Protein AF-E1K2M2-F1 (afdb_monomer)

Mean predicted aligned error: 8.5 Å

Organism: NCBI:txid596151

Secondary structure (DSSP, 8-state):
-PPPP---------------TT-S----TTT-HHHHHHHTSS---EEEE-SSEEEEE-SS-SSTT-EEEEESS--SSGGG--HHHHHHHHHHHHHHHHHHHHHHT-SEEEEE---SGGGT--SSS--EEEEEE-TTS----------S-HHHHHHHHHHHHHHTT--

Nearest PDB structures (foldseek):
  3lb5-assembly2_D  TM=9.801E-01  e=2.861E-13  Bartonella henselae
  3l7x-assembly1_A-2  TM=8.214E-01  e=3.451E-15  Streptococcus mutans UA159
  3lb5-assembly1_A  TM=9.625E-01  e=5.331E-13  Bartonella henselae
  3imi-assembly2_C  TM=8.512E-01  e=2.690E-14  Bacillus anthracis str. 'Ames Ancestor'
  2eo4-assembly1_A-2  TM=7.914E-01  e=1.125E-12  Sulfurisphaera tokodaii

Structure (mmCIF, N/CA/C/O backbone):
data_AF-E1K2M2-F1
#
_entry.id   AF-E1K2M2-F1
#
loop_
_atom_site.group_PDB
_atom_site.id
_atom_site.type_symbol
_atom_site.label_atom_id
_atom_site.label_alt_id
_atom_site.label_comp_id
_atom_site.label_asym_id
_atom_site.label_entity_id
_atom_site.label_seq_id
_atom_site.pdbx_PDB_ins_code
_atom_site.Cartn_x
_atom_site.Cartn_y
_atom_site.Cartn_z
_atom_site.occupancy
_atom_site.B_iso_or_equiv
_atom_site.auth_seq_id
_atom_site.auth_comp_id
_atom_site.auth_asym_id
_atom_site.auth_atom_id
_atom_site.pdbx_PDB_model_num
ATOM 1 N N . MET A 1 1 ? 35.218 -32.494 -10.980 1.00 43.19 1 MET A N 1
ATOM 2 C CA . MET A 1 1 ? 33.812 -32.865 -11.237 1.00 43.19 1 MET A CA 1
ATOM 3 C C . MET A 1 1 ? 33.036 -31.570 -11.470 1.00 43.19 1 MET A C 1
ATOM 5 O O . MET A 1 1 ? 32.823 -30.831 -10.521 1.00 43.19 1 MET A O 1
ATOM 9 N N . ARG A 1 2 ? 32.791 -31.196 -12.736 1.00 33.69 2 ARG A N 1
ATOM 10 C CA . ARG A 1 2 ? 32.075 -29.963 -13.122 1.00 33.69 2 ARG A CA 1
ATOM 11 C C . ARG A 1 2 ? 30.584 -30.284 -13.243 1.00 33.69 2 ARG A C 1
ATOM 13 O O . ARG A 1 2 ? 30.245 -31.266 -13.895 1.00 33.69 2 ARG A O 1
ATOM 20 N N . LEU A 1 3 ? 29.728 -29.481 -12.617 1.00 37.41 3 LEU A N 1
ATOM 21 C CA . LEU A 1 3 ? 28.275 -29.545 -12.799 1.00 37.41 3 LEU A CA 1
ATOM 22 C C . LEU A 1 3 ? 27.901 -29.037 -14.209 1.00 37.41 3 LEU A C 1
ATOM 24 O O . LEU A 1 3 ? 28.576 -28.134 -14.713 1.00 37.41 3 LEU A O 1
ATOM 28 N N . PRO A 1 4 ? 26.868 -29.600 -14.860 1.00 39.47 4 PRO A N 1
ATOM 29 C CA . PRO A 1 4 ? 26.447 -29.177 -16.191 1.00 39.47 4 PRO A CA 1
ATOM 30 C C . PRO A 1 4 ? 25.811 -27.781 -16.152 1.00 39.47 4 PRO A C 1
ATOM 32 O O . PRO A 1 4 ? 25.114 -27.418 -15.204 1.00 39.47 4 PRO A O 1
ATOM 35 N N . GLY A 1 5 ? 26.092 -26.996 -17.194 1.00 37.16 5 GLY A N 1
ATOM 36 C CA . GLY A 1 5 ? 25.678 -25.604 -17.333 1.00 37.16 5 GLY A CA 1
ATOM 37 C C . GLY A 1 5 ? 24.162 -25.434 -17.356 1.00 37.16 5 GLY A C 1
ATOM 38 O O . GLY A 1 5 ? 23.462 -26.046 -18.161 1.00 37.16 5 GLY A O 1
ATOM 39 N N . ARG A 1 6 ? 23.667 -24.552 -16.487 1.00 39.31 6 ARG A N 1
ATOM 40 C CA . ARG A 1 6 ? 22.307 -24.022 -16.555 1.00 39.31 6 ARG A CA 1
ATOM 41 C C . ARG A 1 6 ? 22.266 -23.057 -17.740 1.00 39.31 6 ARG A C 1
ATOM 43 O O . ARG A 1 6 ? 22.945 -22.034 -17.717 1.00 39.31 6 ARG A O 1
ATOM 50 N N . GLN A 1 7 ? 21.527 -23.408 -18.788 1.00 39.44 7 GLN A N 1
ATOM 51 C CA . GLN A 1 7 ? 21.222 -22.475 -19.869 1.00 39.44 7 GLN A CA 1
ATOM 52 C C . GLN A 1 7 ? 20.436 -21.304 -19.272 1.00 39.44 7 GLN A C 1
ATOM 54 O O . GLN A 1 7 ? 19.465 -21.511 -18.542 1.00 39.44 7 GLN A O 1
ATOM 59 N N . SER A 1 8 ? 20.889 -20.081 -19.535 1.00 41.47 8 SER A N 1
ATOM 60 C CA . SER A 1 8 ? 20.145 -18.870 -19.215 1.00 41.47 8 SER A CA 1
ATOM 61 C C . SER A 1 8 ? 18.891 -18.852 -20.082 1.00 41.47 8 SER A C 1
ATOM 63 O O . SER A 1 8 ? 18.967 -18.564 -21.276 1.00 41.47 8 SER A O 1
ATOM 65 N N . ALA A 1 9 ? 17.744 -19.187 -19.494 1.00 42.16 9 ALA A N 1
ATOM 66 C CA . ALA A 1 9 ? 16.471 -18.809 -20.081 1.00 42.16 9 ALA A CA 1
ATOM 67 C C . ALA A 1 9 ? 16.491 -17.280 -20.215 1.00 42.16 9 ALA A C 1
ATOM 69 O O . ALA A 1 9 ? 16.686 -16.577 -19.221 1.00 42.16 9 ALA A O 1
ATOM 70 N N . GLY A 1 10 ? 16.387 -16.773 -21.446 1.00 37.88 10 GLY A N 1
ATOM 71 C CA . GLY A 1 10 ? 16.160 -15.348 -21.674 1.00 37.88 10 GLY A CA 1
ATOM 72 C C . GLY A 1 10 ? 14.884 -14.901 -20.953 1.00 37.88 10 GLY A C 1
ATOM 73 O O . GLY A 1 10 ? 14.071 -15.754 -20.579 1.00 37.88 10 GLY A O 1
ATOM 74 N N . PRO A 1 11 ? 14.690 -13.593 -20.723 1.00 39.06 11 PRO A N 1
ATOM 75 C CA . PRO A 1 11 ? 13.447 -13.123 -20.136 1.00 39.06 11 PRO A CA 1
ATOM 76 C C . PRO A 1 11 ? 12.306 -13.572 -21.052 1.00 39.06 11 PRO A C 1
ATOM 78 O O . PRO A 1 11 ? 12.242 -13.166 -22.212 1.00 39.06 11 PRO A O 1
ATOM 81 N N . ASN A 1 12 ? 11.433 -14.448 -20.543 1.00 33.00 12 ASN A N 1
ATOM 82 C CA . ASN A 1 12 ? 10.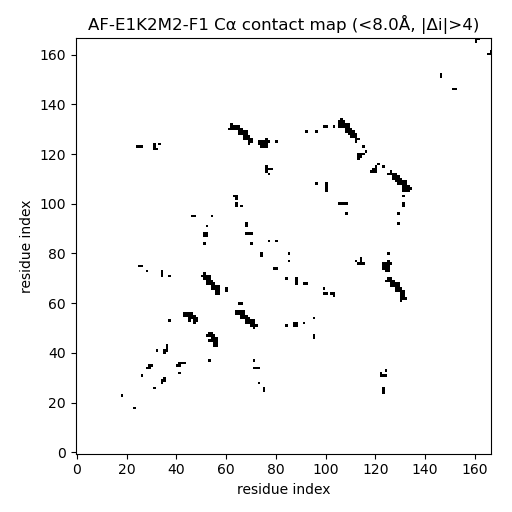133 -14.650 -21.164 1.00 33.00 12 ASN A CA 1
ATOM 83 C C . ASN A 1 12 ? 9.508 -13.257 -21.300 1.00 33.00 12 ASN A C 1
ATOM 85 O O . ASN A 1 12 ? 9.562 -12.497 -20.326 1.00 33.00 12 ASN A O 1
ATOM 89 N N . PRO A 1 13 ? 8.966 -12.890 -22.473 1.00 35.62 13 PRO A N 1
ATOM 90 C CA . PRO A 1 13 ? 8.236 -11.643 -22.589 1.00 35.62 13 PRO A CA 1
ATOM 91 C C . PRO A 1 13 ? 7.162 -11.660 -21.504 1.00 35.62 13 PRO A C 1
ATOM 93 O O . PRO A 1 13 ? 6.368 -12.596 -21.421 1.00 35.62 13 PRO A O 1
ATOM 96 N N . VAL A 1 14 ? 7.195 -10.663 -20.623 1.00 37.50 14 VAL A N 1
ATOM 97 C CA 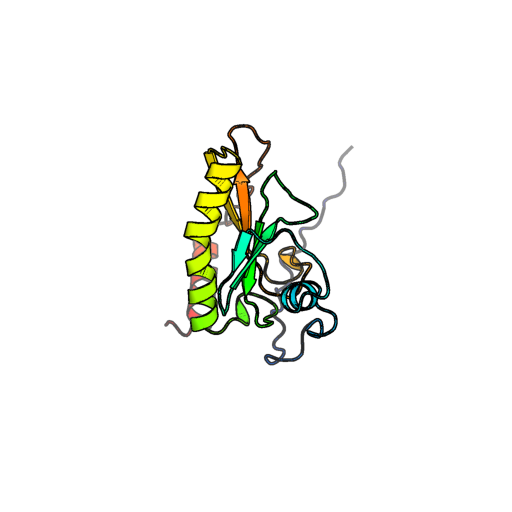. VAL A 1 14 ? 6.070 -10.368 -19.743 1.00 37.50 14 VAL A CA 1
ATOM 98 C C . VAL A 1 14 ? 4.927 -9.989 -20.670 1.00 37.50 14 VAL A C 1
ATOM 100 O O . VAL A 1 14 ? 4.851 -8.861 -21.149 1.00 37.50 14 VAL A O 1
ATOM 103 N N . SER A 1 15 ? 4.084 -10.965 -20.995 1.00 33.97 15 SER A N 1
ATOM 104 C CA . SER A 1 15 ? 2.763 -10.700 -21.531 1.00 33.97 15 SER A CA 1
ATOM 105 C C . SER A 1 15 ? 1.979 -10.064 -20.394 1.00 33.97 15 SER A C 1
ATOM 107 O O . SER A 1 15 ? 1.406 -10.753 -19.551 1.00 33.97 15 SER A O 1
ATOM 109 N N . PHE A 1 16 ? 2.000 -8.734 -20.334 1.00 42.34 16 PHE A N 1
ATOM 110 C CA . PHE A 1 16 ? 0.843 -8.017 -19.826 1.00 42.34 16 PHE A CA 1
ATOM 111 C C . PHE A 1 16 ? -0.267 -8.441 -20.774 1.00 42.34 16 PHE A C 1
ATOM 113 O O . PHE A 1 16 ? -0.222 -8.092 -21.948 1.00 42.34 16 PHE A O 1
ATOM 120 N N . HIS A 1 17 ? -1.103 -9.376 -20.335 1.00 37.41 17 HIS A N 1
ATOM 121 C CA . HIS A 1 17 ? -2.163 -9.891 -21.179 1.00 37.41 17 HIS A CA 1
ATOM 122 C C . HIS A 1 17 ? -2.952 -8.685 -21.699 1.00 37.41 17 HIS A C 1
ATOM 124 O O . HIS A 1 17 ? -3.439 -7.892 -20.896 1.00 37.41 17 HIS A O 1
ATOM 130 N N . ASP A 1 18 ? -3.018 -8.530 -23.027 1.00 37.84 18 ASP A N 1
ATOM 131 C CA . ASP A 1 18 ? -3.812 -7.523 -23.756 1.00 37.84 18 ASP A CA 1
ATOM 132 C C . ASP A 1 18 ? -5.329 -7.757 -23.576 1.00 37.84 18 ASP A C 1
ATOM 134 O O . ASP A 1 18 ? -6.147 -7.426 -24.436 1.00 37.84 18 ASP A O 1
ATOM 138 N N . ASP A 1 19 ? -5.722 -8.369 -22.464 1.00 35.88 19 ASP A N 1
ATOM 139 C CA . ASP A 1 19 ? -7.106 -8.613 -22.136 1.00 35.88 19 ASP A CA 1
ATOM 140 C C . ASP A 1 19 ? -7.689 -7.281 -21.669 1.00 35.88 19 ASP A C 1
ATOM 142 O O . ASP A 1 19 ? -7.149 -6.597 -20.793 1.00 35.88 19 ASP A O 1
ATOM 146 N N . ALA A 1 20 ? -8.785 -6.883 -22.313 1.00 35.94 20 ALA A N 1
ATOM 147 C CA . ALA A 1 20 ? -9.545 -5.695 -21.966 1.00 35.94 20 ALA A CA 1
ATOM 148 C C . ALA A 1 20 ? -9.771 -5.616 -20.439 1.00 35.94 20 ALA A C 1
ATOM 150 O O . ALA A 1 20 ? -9.903 -6.661 -19.793 1.00 35.94 20 ALA A O 1
ATOM 151 N N . PRO A 1 21 ? -9.855 -4.406 -19.849 1.00 38.19 21 PRO A N 1
ATOM 152 C CA . PRO A 1 21 ? -10.142 -4.240 -18.425 1.00 38.19 21 PRO A CA 1
ATOM 153 C C . PRO A 1 21 ? -11.464 -4.949 -18.094 1.00 38.19 21 PRO A C 1
ATOM 155 O O . PRO A 1 21 ? -12.540 -4.435 -18.397 1.00 38.19 21 PRO A O 1
ATOM 158 N N . GLY A 1 22 ? -11.388 -6.168 -17.552 1.00 36.03 22 GLY A N 1
ATOM 159 C CA . GLY A 1 22 ? -12.572 -6.989 -17.302 1.00 36.03 22 GLY A CA 1
ATOM 160 C C . GLY A 1 22 ? -12.391 -8.506 -17.176 1.00 36.03 22 GLY A C 1
ATOM 161 O O . GLY A 1 22 ? -13.243 -9.108 -16.532 1.00 36.03 22 GLY A O 1
ATOM 162 N N . GLU A 1 23 ? -11.344 -9.146 -17.722 1.00 37.00 23 GLU A N 1
ATOM 163 C CA . GLU A 1 23 ? -11.338 -10.632 -17.805 1.00 37.00 23 GLU A CA 1
ATOM 164 C C . GLU A 1 23 ? -10.185 -11.389 -17.116 1.00 37.00 23 GLU A C 1
ATOM 166 O O . GLU A 1 23 ? -10.212 -12.620 -17.078 1.00 37.00 23 GLU A O 1
ATOM 171 N N . VAL A 1 24 ? -9.232 -10.723 -16.454 1.00 41.38 24 VAL A N 1
ATOM 172 C CA . VAL A 1 24 ? -8.165 -11.427 -15.712 1.00 41.38 24 VAL A CA 1
ATOM 173 C C . VAL A 1 24 ? -8.452 -11.446 -14.209 1.00 41.38 24 VAL A C 1
ATOM 175 O O . VAL A 1 24 ? -8.300 -10.444 -13.519 1.00 41.38 24 VAL A O 1
ATOM 178 N N . GLY A 1 25 ? -8.825 -12.615 -13.681 1.00 46.12 25 GLY A N 1
ATOM 179 C CA . GLY A 1 25 ? -8.621 -12.958 -12.266 1.00 46.12 25 GLY A CA 1
ATOM 180 C C . GLY A 1 25 ? -9.371 -12.114 -11.230 1.00 46.12 25 GLY A C 1
ATOM 181 O O . GLY A 1 25 ? -8.904 -11.989 -10.099 1.00 46.12 25 GLY A O 1
ATOM 182 N N . ILE A 1 26 ? -10.524 -11.542 -11.584 1.00 55.47 26 ILE A N 1
ATOM 183 C CA . ILE A 1 26 ? -11.376 -10.827 -10.631 1.00 55.47 26 ILE A CA 1
ATOM 184 C C . ILE A 1 26 ? -11.955 -11.860 -9.662 1.00 55.47 26 ILE A C 1
ATOM 186 O O . ILE A 1 26 ? -12.898 -12.580 -9.991 1.00 55.47 26 ILE A O 1
ATOM 190 N N . MET A 1 27 ? -11.382 -11.956 -8.461 1.00 64.62 27 MET A N 1
ATOM 191 C CA . MET A 1 27 ? -12.067 -12.603 -7.348 1.00 64.62 27 MET A CA 1
ATOM 192 C C . MET A 1 27 ? -13.405 -11.877 -7.175 1.00 64.62 27 MET A C 1
ATOM 194 O O . MET A 1 27 ? -13.384 -10.673 -6.913 1.00 64.62 27 MET A O 1
ATOM 198 N N . PRO A 1 28 ? -14.558 -12.554 -7.327 1.00 75.31 28 PRO A N 1
ATOM 199 C CA . PRO A 1 28 ? -15.845 -11.897 -7.162 1.00 75.31 28 PRO A CA 1
ATOM 200 C C . PRO A 1 28 ? -15.894 -11.197 -5.803 1.00 75.31 28 PRO A C 1
ATOM 202 O O . PRO A 1 28 ? -15.433 -11.752 -4.804 1.00 75.31 28 PRO A O 1
ATOM 205 N N . GLU A 1 29 ? -16.489 -10.005 -5.727 1.00 81.88 29 GLU A N 1
ATOM 206 C CA . GLU A 1 29 ? -16.614 -9.259 -4.463 1.00 81.88 29 GLU A CA 1
ATOM 207 C C . GLU A 1 29 ? -17.239 -10.122 -3.345 1.00 81.88 29 GLU A C 1
ATOM 209 O O . GLU A 1 29 ? -16.894 -10.001 -2.169 1.00 81.88 29 GLU A O 1
ATOM 214 N N . ALA A 1 30 ? -18.134 -11.041 -3.725 1.00 83.81 30 ALA A N 1
ATOM 215 C CA . ALA A 1 30 ? -18.770 -12.011 -2.837 1.00 83.81 30 ALA A CA 1
ATOM 216 C C . ALA A 1 30 ? -17.787 -13.011 -2.197 1.00 83.81 30 ALA A C 1
ATOM 218 O O . ALA A 1 30 ? -18.020 -13.470 -1.077 1.00 83.81 30 ALA A O 1
ATOM 219 N N . ASP A 1 31 ? -16.678 -13.320 -2.866 1.00 91.62 31 ASP A N 1
ATOM 220 C CA . ASP A 1 31 ? -15.645 -14.239 -2.387 1.00 91.62 31 ASP A CA 1
ATOM 221 C C . ASP A 1 31 ? -14.466 -13.509 -1.731 1.00 91.62 31 ASP A C 1
ATOM 223 O O . ASP A 1 31 ? -13.736 -14.112 -0.939 1.00 91.62 31 ASP A O 1
ATOM 227 N N . CYS A 1 32 ? -14.336 -12.199 -1.957 1.00 95.94 32 CYS A N 1
ATOM 228 C CA . CYS A 1 32 ? -13.285 -11.370 -1.380 1.00 95.94 32 CYS A CA 1
ATOM 229 C C . CYS A 1 32 ? -13.363 -11.272 0.151 1.00 95.94 32 CYS A C 1
ATOM 231 O O . CYS A 1 32 ? -14.301 -10.715 0.731 1.00 95.94 32 CYS A O 1
ATOM 233 N N . ILE A 1 33 ? -12.309 -11.747 0.825 1.00 96.62 33 ILE A N 1
ATOM 234 C CA . ILE A 1 33 ? -12.200 -11.686 2.289 1.00 96.62 33 ILE A CA 1
ATOM 235 C C . ILE A 1 33 ? -12.164 -10.246 2.818 1.00 96.62 33 ILE A C 1
ATOM 237 O O . ILE A 1 33 ? -12.707 -9.978 3.886 1.00 96.62 33 ILE A O 1
ATOM 241 N N . PHE A 1 34 ? -11.587 -9.299 2.071 1.00 97.94 34 PHE A N 1
ATOM 242 C CA . PHE A 1 34 ? -11.544 -7.893 2.479 1.00 97.94 34 PHE A CA 1
ATOM 243 C C . PHE A 1 34 ? -12.907 -7.220 2.317 1.00 97.94 34 PHE A C 1
ATOM 245 O O . PHE A 1 34 ? -13.313 -6.478 3.206 1.00 97.94 34 PHE A O 1
ATOM 252 N N . CYS A 1 35 ? -13.680 -7.563 1.284 1.00 98.00 35 CYS A N 1
ATOM 253 C CA . CYS A 1 35 ? -15.071 -7.119 1.165 1.00 98.00 35 CYS A CA 1
ATOM 254 C C . CYS A 1 35 ? -15.934 -7.651 2.316 1.00 98.00 35 CYS A C 1
ATOM 256 O O . CYS A 1 35 ? -16.719 -6.897 2.888 1.00 98.00 35 CYS A O 1
ATOM 258 N N . LYS A 1 36 ? -15.744 -8.913 2.719 1.00 97.81 36 LYS A N 1
ATOM 259 C CA . LYS A 1 36 ? -16.405 -9.492 3.905 1.00 97.81 36 LYS A CA 1
ATOM 260 C C . LYS A 1 36 ? -16.014 -8.768 5.200 1.00 97.81 36 LYS A C 1
ATOM 262 O O . LYS A 1 36 ? -16.867 -8.529 6.050 1.00 97.81 36 LYS A O 1
ATOM 267 N N . ILE A 1 37 ? -14.754 -8.353 5.346 1.00 98.12 37 ILE A N 1
ATOM 268 C CA . ILE A 1 37 ? -14.304 -7.522 6.478 1.00 98.12 37 ILE A CA 1
ATOM 269 C C . ILE A 1 37 ? -14.966 -6.133 6.462 1.00 98.12 37 ILE A C 1
ATOM 271 O O . ILE A 1 37 ? -15.417 -5.653 7.508 1.00 98.12 37 ILE A O 1
ATOM 275 N N . VAL A 1 38 ? -15.046 -5.492 5.290 1.00 98.06 38 VAL A N 1
ATOM 276 C CA . VAL A 1 38 ? -15.697 -4.181 5.107 1.00 98.06 38 VAL A CA 1
ATOM 277 C C . VAL A 1 38 ? -17.188 -4.257 5.443 1.00 98.06 38 VAL A C 1
ATOM 279 O O . VAL A 1 38 ? -17.695 -3.369 6.124 1.00 98.06 38 VAL A O 1
ATOM 282 N N . LYS A 1 39 ? -17.871 -5.334 5.035 1.00 97.19 39 LYS A N 1
ATOM 283 C CA . LYS A 1 39 ? -19.287 -5.601 5.352 1.00 97.19 39 LYS A CA 1
ATOM 284 C C . LYS A 1 39 ? -19.524 -5.958 6.823 1.00 97.19 39 LYS A C 1
ATOM 286 O O . LYS A 1 39 ? -20.641 -5.829 7.309 1.00 97.19 39 LYS A O 1
ATOM 291 N N . GLY A 1 40 ? -18.475 -6.363 7.540 1.00 96.62 40 GLY A N 1
ATOM 292 C CA . GLY A 1 40 ? -18.555 -6.795 8.935 1.00 96.62 40 GLY A CA 1
ATOM 293 C C . GLY A 1 40 ? -18.866 -8.283 9.118 1.00 96.62 40 GLY A C 1
ATOM 294 O O . GLY A 1 40 ? -18.987 -8.724 10.257 1.00 96.62 40 GLY A O 1
ATOM 295 N N . ASP A 1 41 ? -18.925 -9.055 8.031 1.00 97.44 41 ASP A N 1
ATOM 296 C CA . ASP A 1 41 ? -19.161 -10.506 8.048 1.00 97.44 41 ASP A CA 1
ATOM 297 C C . ASP A 1 41 ? -17.984 -11.271 8.674 1.00 97.44 41 ASP A C 1
ATOM 299 O O . ASP A 1 41 ? -18.157 -12.340 9.260 1.00 97.44 41 ASP A O 1
ATOM 303 N N . ILE A 1 42 ? -16.772 -10.718 8.552 1.00 96.06 42 ILE A N 1
ATOM 304 C CA . ILE A 1 42 ? -15.550 -11.233 9.178 1.00 96.06 42 ILE A CA 1
ATOM 305 C C . ILE A 1 42 ? -15.013 -10.170 10.149 1.00 96.06 42 ILE A C 1
ATOM 307 O O . ILE A 1 42 ? -14.856 -9.007 9.761 1.00 96.06 42 ILE A O 1
ATOM 311 N N . PRO A 1 43 ? -14.704 -10.529 11.409 1.00 97.19 43 PRO A N 1
ATOM 312 C CA . PRO A 1 43 ? -14.127 -9.587 12.357 1.00 97.19 43 PRO A CA 1
ATOM 313 C C . PRO A 1 43 ? -12.681 -9.241 11.984 1.00 97.19 43 PRO A C 1
ATOM 315 O O . PRO A 1 43 ? -11.929 -10.073 11.484 1.00 97.19 43 PRO A O 1
ATOM 318 N N . CYS A 1 44 ? -12.258 -8.019 12.302 1.00 98.06 44 CYS A N 1
ATOM 319 C CA . CYS A 1 44 ? -10.862 -7.607 12.211 1.00 98.06 44 CYS A CA 1
ATOM 320 C C . CYS A 1 44 ? -10.507 -6.630 13.339 1.00 98.06 44 CYS A C 1
ATOM 322 O O . CYS A 1 44 ? -11.379 -5.974 13.920 1.00 98.06 44 CYS A O 1
ATOM 324 N N . ALA A 1 45 ? -9.213 -6.516 13.642 1.00 98.25 45 ALA A N 1
ATOM 325 C CA . ALA A 1 45 ? -8.697 -5.516 14.570 1.00 98.25 45 ALA A CA 1
ATOM 326 C C . ALA A 1 45 ? -8.568 -4.163 13.851 1.00 98.25 45 ALA A C 1
ATOM 328 O O . ALA A 1 45 ? -7.500 -3.820 13.343 1.00 98.25 45 ALA A O 1
ATOM 329 N N . ARG A 1 46 ? -9.684 -3.428 13.763 1.00 97.81 46 ARG A N 1
ATOM 330 C CA . ARG A 1 46 ? -9.771 -2.102 13.125 1.00 97.81 46 ARG A CA 1
ATOM 331 C C . ARG A 1 46 ? -8.956 -1.070 13.901 1.00 97.81 46 ARG A C 1
ATOM 333 O O . ARG A 1 46 ? -9.040 -1.019 15.126 1.00 97.81 46 ARG A O 1
ATOM 340 N N . ILE A 1 47 ? -8.214 -0.224 13.186 1.00 96.69 47 ILE A N 1
ATOM 341 C CA . ILE A 1 47 ? -7.417 0.859 13.790 1.00 96.69 47 ILE A CA 1
ATOM 342 C C . ILE A 1 47 ? -7.656 2.232 13.152 1.00 96.69 47 ILE A C 1
ATOM 344 O O . ILE A 1 47 ? -7.299 3.249 13.743 1.00 96.69 47 ILE A O 1
ATOM 348 N N . TYR A 1 48 ? -8.253 2.281 11.960 1.00 98.62 48 TYR A N 1
ATOM 349 C CA . TYR A 1 48 ? -8.612 3.523 11.278 1.00 98.62 48 TYR A CA 1
ATOM 350 C C . TYR A 1 48 ? -9.738 3.267 10.284 1.00 98.62 48 TYR A C 1
ATOM 352 O O . TYR A 1 48 ? -9.733 2.247 9.596 1.00 98.62 48 TYR A O 1
ATOM 360 N N . GLU A 1 49 ? -10.686 4.192 10.187 1.00 98.44 49 GLU A N 1
ATOM 361 C CA . GLU A 1 49 ? -11.818 4.060 9.279 1.00 98.44 49 GLU A CA 1
ATOM 362 C C . GLU A 1 49 ? -12.325 5.432 8.833 1.00 98.44 49 GLU A C 1
ATOM 364 O O . GLU A 1 49 ? -12.459 6.358 9.635 1.00 98.44 49 GLU A O 1
ATOM 369 N N . THR A 1 50 ? -12.612 5.549 7.541 1.00 98.44 50 THR A N 1
ATOM 370 C CA . THR A 1 50 ? -13.339 6.670 6.938 1.00 98.44 50 THR A CA 1
ATOM 371 C C . THR A 1 50 ? -14.503 6.130 6.112 1.00 98.44 50 THR A C 1
ATOM 373 O O . THR A 1 50 ? -14.771 4.928 6.095 1.00 98.44 50 THR A O 1
ATOM 376 N N . GLU A 1 51 ? -15.202 7.003 5.392 1.00 98.06 51 GLU A N 1
ATOM 377 C CA . GLU A 1 51 ? -16.200 6.587 4.404 1.00 98.06 51 GLU A CA 1
ATOM 378 C C . GLU A 1 51 ? -15.612 5.686 3.302 1.00 98.06 51 GLU A C 1
ATOM 380 O O . GLU A 1 51 ? -16.292 4.772 2.849 1.00 98.06 51 GLU A O 1
ATOM 385 N N . HIS A 1 52 ? -14.342 5.883 2.922 1.00 98.25 52 HIS A N 1
ATOM 386 C CA . HIS A 1 52 ? -13.727 5.217 1.763 1.00 98.25 52 HIS A CA 1
ATOM 387 C C . HIS A 1 52 ? -12.596 4.252 2.110 1.00 98.25 52 HIS A C 1
ATOM 389 O O . HIS A 1 52 ? -12.260 3.402 1.293 1.00 98.25 52 HIS A O 1
ATOM 395 N N . VAL A 1 53 ? -11.994 4.362 3.294 1.00 98.75 53 VAL A N 1
ATOM 396 C CA . VAL A 1 53 ? -10.787 3.609 3.660 1.00 98.75 53 VAL A CA 1
ATOM 397 C C . VAL A 1 53 ? -10.998 2.878 4.975 1.00 98.75 53 VAL A C 1
ATOM 399 O O . VAL A 1 53 ? -11.624 3.401 5.899 1.00 98.75 53 VAL A O 1
ATOM 402 N N . LEU A 1 54 ? -10.434 1.679 5.072 1.00 98.81 54 LEU A N 1
ATOM 403 C CA . LEU A 1 54 ? -10.350 0.905 6.303 1.00 98.81 54 LEU A CA 1
ATOM 404 C C . LEU A 1 54 ? -8.898 0.467 6.524 1.00 98.81 54 LEU A C 1
ATOM 406 O O . LEU A 1 54 ? -8.243 0.007 5.590 1.00 98.81 54 LEU A O 1
ATOM 410 N N . ALA A 1 55 ? -8.402 0.582 7.756 1.00 98.81 55 ALA A N 1
ATOM 411 C CA . ALA A 1 55 ? -7.138 -0.019 8.163 1.00 98.81 55 ALA A CA 1
ATOM 412 C C . ALA A 1 55 ? -7.318 -0.946 9.364 1.00 98.81 55 ALA A C 1
ATOM 414 O O . ALA A 1 55 ? -8.010 -0.613 10.335 1.00 98.81 55 ALA A O 1
ATOM 415 N N . PHE A 1 56 ? -6.667 -2.101 9.304 1.00 98.81 56 PHE A N 1
ATOM 416 C CA . PHE A 1 56 ? -6.746 -3.143 10.323 1.00 98.81 56 PHE A CA 1
ATOM 417 C C . PHE A 1 56 ? -5.449 -3.952 10.383 1.00 98.81 56 PHE A C 1
ATOM 419 O O . PHE A 1 56 ? -4.665 -3.956 9.435 1.00 98.81 56 PHE A O 1
ATOM 426 N N . LEU A 1 57 ? -5.207 -4.624 11.509 1.00 98.69 57 LEU A N 1
ATOM 427 C CA . LEU A 1 57 ? -4.025 -5.475 11.661 1.00 98.69 57 LEU A CA 1
ATOM 428 C C . LEU A 1 57 ? -4.130 -6.730 10.788 1.00 98.69 57 LEU A C 1
ATOM 430 O O . LEU A 1 57 ? -5.178 -7.376 10.745 1.00 98.69 57 LEU A O 1
ATOM 434 N N . ASP A 1 58 ? -3.023 -7.082 10.141 1.00 98.12 58 ASP A N 1
ATOM 435 C CA . ASP A 1 58 ? -2.878 -8.343 9.422 1.00 98.12 58 ASP A CA 1
ATOM 436 C C . ASP A 1 58 ? -2.900 -9.514 10.419 1.00 98.12 58 ASP A C 1
ATOM 438 O O . ASP A 1 58 ? -2.253 -9.471 11.471 1.00 98.12 58 ASP A O 1
ATOM 442 N N . VAL A 1 59 ? -3.653 -10.566 10.091 1.00 96.00 59 VAL A N 1
ATOM 443 C CA . VAL A 1 59 ? -3.787 -11.770 10.926 1.00 96.00 59 VAL A CA 1
ATOM 444 C C . VAL A 1 59 ? -2.537 -12.652 10.861 1.00 96.00 59 VAL A C 1
ATOM 446 O O . VAL A 1 59 ? -2.279 -13.419 11.788 1.00 96.00 59 VAL A O 1
ATOM 449 N N . ALA A 1 60 ? -1.761 -12.535 9.780 1.00 95.06 60 ALA A N 1
ATOM 450 C CA . ALA A 1 60 ? -0.500 -13.227 9.545 1.00 95.06 60 ALA A CA 1
ATOM 451 C C . ALA A 1 60 ? 0.638 -12.190 9.418 1.00 95.06 60 ALA A C 1
ATOM 453 O O . ALA A 1 60 ? 1.190 -11.971 8.337 1.00 95.06 60 ALA A O 1
ATOM 454 N N . PRO A 1 61 ? 0.988 -11.492 10.514 1.00 96.31 61 PRO A N 1
ATOM 455 C CA . PRO A 1 61 ? 1.879 -10.343 10.456 1.00 96.31 61 PRO A CA 1
ATOM 456 C C . PRO A 1 61 ? 3.324 -10.729 10.104 1.00 96.31 61 PRO A C 1
ATOM 458 O O . PRO A 1 61 ? 3.896 -11.633 10.708 1.00 96.31 61 PRO A O 1
ATOM 461 N N . VAL A 1 62 ? 3.958 -9.962 9.207 1.00 96.31 62 VAL A N 1
ATOM 462 C CA . VAL A 1 62 ? 5.413 -10.046 8.946 1.00 96.31 62 VAL A CA 1
ATOM 463 C C . VAL A 1 62 ? 6.212 -9.534 10.150 1.00 96.31 62 VAL A C 1
ATOM 465 O O . VAL A 1 62 ? 7.275 -10.055 10.475 1.00 96.31 62 VAL A O 1
ATOM 468 N N . ALA A 1 63 ? 5.690 -8.509 10.824 1.00 96.69 63 ALA A N 1
ATOM 469 C CA . ALA A 1 63 ? 6.234 -7.939 12.049 1.00 96.69 63 ALA A CA 1
ATOM 470 C C . ALA A 1 63 ? 5.084 -7.458 12.952 1.00 96.69 63 ALA A C 1
ATOM 472 O O . ALA A 1 63 ? 4.005 -7.145 12.439 1.00 96.69 63 ALA A O 1
ATOM 473 N N . PRO A 1 64 ? 5.275 -7.357 14.282 1.00 96.75 64 PRO A N 1
ATOM 474 C CA . PRO A 1 64 ? 4.258 -6.808 15.174 1.00 96.75 64 PRO A CA 1
ATOM 475 C C . PRO A 1 64 ? 3.755 -5.439 14.700 1.00 96.75 64 PRO A C 1
ATOM 477 O O . PRO A 1 64 ? 4.548 -4.542 14.420 1.00 96.75 64 PRO A O 1
ATOM 480 N N . GLY A 1 65 ? 2.433 -5.290 14.616 1.00 98.06 65 GLY A N 1
ATOM 481 C CA . GLY A 1 65 ? 1.784 -4.096 14.074 1.00 98.06 65 GLY A CA 1
ATOM 482 C C . GLY A 1 65 ? 1.659 -4.062 12.547 1.00 98.06 65 GLY A C 1
ATOM 483 O O . GLY A 1 65 ? 1.231 -3.042 12.017 1.00 98.06 65 GLY A O 1
ATOM 484 N N . HIS A 1 66 ? 1.991 -5.139 11.825 1.00 98.81 66 HIS A N 1
ATOM 485 C CA . HIS A 1 66 ? 1.686 -5.240 10.396 1.00 98.81 66 HIS A CA 1
ATOM 486 C C . HIS A 1 66 ? 0.210 -4.900 10.151 1.00 98.81 66 HIS A C 1
ATOM 488 O O . HIS A 1 66 ? -0.687 -5.539 10.698 1.00 98.81 66 HIS A O 1
ATOM 494 N N . THR A 1 67 ? -0.021 -3.846 9.378 1.00 98.88 67 THR A N 1
ATOM 495 C CA . THR A 1 67 ? -1.339 -3.268 9.130 1.00 98.88 67 THR A CA 1
ATOM 496 C C . THR A 1 67 ? -1.618 -3.265 7.638 1.00 98.88 67 THR A C 1
ATOM 498 O O . THR A 1 67 ? -0.747 -2.897 6.851 1.00 98.88 67 THR A O 1
ATOM 501 N N . LEU A 1 68 ? -2.844 -3.611 7.263 1.00 98.81 68 LEU A N 1
ATOM 502 C CA . LEU A 1 68 ? -3.362 -3.457 5.910 1.00 98.81 68 LEU A CA 1
ATOM 503 C C . LEU A 1 68 ? -4.227 -2.200 5.844 1.00 98.81 68 LEU A C 1
ATOM 505 O O . LEU A 1 68 ? -5.076 -1.989 6.710 1.00 98.81 68 LEU A O 1
ATOM 509 N N . VAL A 1 69 ? -4.015 -1.375 4.821 1.00 98.81 69 VAL A N 1
ATOM 510 C CA . VAL A 1 69 ? -4.856 -0.218 4.486 1.00 98.81 69 VAL A CA 1
ATOM 511 C C . VAL A 1 69 ? -5.519 -0.496 3.145 1.00 98.81 69 VAL A C 1
ATOM 513 O O . VAL A 1 69 ? -4.822 -0.711 2.152 1.00 98.81 69 VAL A O 1
ATOM 516 N N . ILE A 1 70 ? -6.850 -0.509 3.120 1.00 98.69 70 ILE A N 1
ATOM 517 C CA . ILE A 1 70 ? -7.643 -0.898 1.950 1.00 98.69 70 ILE A CA 1
ATOM 518 C C . ILE A 1 70 ? -8.674 0.183 1.598 1.00 98.69 70 ILE A C 1
ATOM 520 O O . ILE A 1 70 ? -9.201 0.837 2.507 1.00 98.69 70 ILE A O 1
ATOM 524 N N . PRO A 1 71 ? -9.025 0.360 0.312 1.00 98.44 71 PRO A N 1
ATOM 525 C CA . PRO A 1 71 ? -10.274 1.008 -0.044 1.00 98.44 71 PRO A CA 1
ATOM 526 C C . PRO A 1 71 ? -11.435 0.104 0.391 1.00 98.44 71 PRO A C 1
ATOM 528 O O . PRO A 1 71 ? -11.323 -1.124 0.389 1.00 98.44 71 PRO A O 1
ATOM 531 N N . LYS A 1 72 ? -12.563 0.698 0.776 1.00 98.31 72 LYS A N 1
ATOM 532 C CA . LYS A 1 72 ? -13.787 -0.052 1.082 1.00 98.31 72 LYS A CA 1
ATOM 533 C C . LYS A 1 72 ? -14.443 -0.597 -0.185 1.00 98.31 72 LYS A C 1
ATOM 535 O O . LYS A 1 72 ? -14.985 -1.698 -0.159 1.00 98.31 72 LYS A O 1
ATOM 540 N N . ALA A 1 73 ? -14.369 0.160 -1.280 1.00 97.00 73 ALA A N 1
ATOM 541 C CA . ALA A 1 73 ? -14.752 -0.312 -2.603 1.00 97.00 73 ALA A CA 1
ATOM 542 C C . ALA A 1 73 ? -13.745 -1.351 -3.121 1.00 97.00 73 ALA A C 1
ATOM 544 O O . ALA A 1 73 ? -12.553 -1.288 -2.811 1.00 97.00 73 ALA A O 1
ATOM 545 N N . HIS A 1 74 ? -14.240 -2.316 -3.894 1.00 97.12 74 HIS A N 1
ATOM 546 C CA . HIS A 1 74 ? -13.429 -3.395 -4.437 1.00 97.12 74 HIS A CA 1
ATOM 547 C C . HIS A 1 74 ? -12.721 -2.962 -5.723 1.00 97.12 74 HIS A C 1
ATOM 549 O O . HIS A 1 74 ? -13.369 -2.620 -6.709 1.00 97.12 74 HIS A O 1
ATOM 555 N N . TYR A 1 75 ? -11.395 -3.045 -5.706 1.00 96.44 75 TYR A N 1
ATOM 556 C CA . TYR A 1 75 ? -10.511 -2.892 -6.861 1.00 96.44 75 TYR A CA 1
ATOM 557 C C . TYR A 1 75 ? -9.448 -3.969 -6.744 1.00 96.44 75 TYR A C 1
ATOM 559 O O . TYR A 1 75 ? -8.947 -4.159 -5.637 1.00 96.44 75 TYR A O 1
ATOM 567 N N . ALA A 1 76 ? -9.099 -4.687 -7.812 1.00 95.50 76 ALA A N 1
ATOM 568 C CA . ALA A 1 76 ? -8.227 -5.847 -7.653 1.00 95.50 76 ALA A CA 1
ATOM 569 C C . ALA A 1 76 ? -6.819 -5.432 -7.204 1.00 95.50 76 ALA A C 1
ATOM 571 O O . ALA A 1 76 ? -6.263 -6.050 -6.297 1.00 95.50 76 ALA A O 1
ATOM 572 N N . ASN A 1 77 ? -6.255 -4.366 -7.771 1.00 96.50 77 ASN A N 1
ATOM 573 C CA . ASN A 1 77 ? -4.934 -3.850 -7.404 1.00 96.50 77 ASN A CA 1
ATOM 574 C C . ASN A 1 77 ? -4.802 -2.332 -7.684 1.00 96.50 77 ASN A C 1
ATOM 576 O O . ASN A 1 77 ? -5.802 -1.631 -7.822 1.00 96.50 77 ASN A O 1
ATOM 580 N N . LEU A 1 78 ? -3.572 -1.800 -7.707 1.00 96.94 78 LEU A N 1
ATOM 581 C CA . LEU A 1 78 ? -3.299 -0.372 -7.919 1.00 96.94 78 LEU A CA 1
ATOM 582 C C . LEU A 1 78 ? -3.757 0.126 -9.291 1.00 96.94 78 LEU A C 1
ATOM 584 O O . LEU A 1 78 ? -4.193 1.266 -9.407 1.00 96.94 78 LEU A O 1
ATOM 588 N N . PHE A 1 79 ? -3.629 -0.706 -10.322 1.00 95.38 79 PHE A N 1
ATOM 589 C CA . PHE A 1 79 ? -3.911 -0.332 -11.706 1.00 95.38 79 PHE A CA 1
ATOM 590 C C . PHE A 1 79 ? -5.414 -0.246 -12.004 1.00 95.38 79 PHE A C 1
ATOM 592 O O . PHE A 1 79 ? -5.793 0.372 -12.994 1.00 95.38 79 PHE A O 1
ATOM 599 N N . ASP A 1 80 ? -6.257 -0.787 -11.119 1.00 93.50 80 ASP A N 1
ATOM 600 C CA . ASP A 1 80 ? -7.719 -0.692 -11.200 1.00 93.50 80 ASP A CA 1
ATOM 601 C C . ASP A 1 80 ? -8.288 0.480 -10.384 1.00 93.50 80 ASP A C 1
ATOM 603 O O . ASP A 1 80 ? -9.488 0.749 -10.448 1.00 93.50 80 ASP A O 1
ATOM 607 N N . LEU A 1 81 ? -7.460 1.162 -9.580 1.00 92.06 81 LEU A N 1
ATOM 608 C CA . LEU A 1 81 ? -7.918 2.250 -8.720 1.00 92.06 81 LEU A CA 1
ATOM 609 C C . LEU A 1 81 ? -8.233 3.509 -9.539 1.00 92.06 81 LEU A C 1
ATOM 611 O O . LEU A 1 81 ? -7.344 4.049 -10.202 1.00 92.06 81 LEU A O 1
ATOM 615 N N . PRO A 1 82 ? -9.447 4.075 -9.404 1.00 96.38 82 PRO A N 1
ATOM 616 C CA . PRO A 1 82 ? -9.704 5.439 -9.833 1.00 96.38 82 PRO A CA 1
ATOM 617 C C . PRO A 1 82 ? -8.780 6.413 -9.096 1.00 96.38 82 PRO A C 1
ATOM 619 O O . PRO A 1 82 ? -8.505 6.241 -7.907 1.00 96.38 82 PRO A O 1
ATOM 622 N N . GLU A 1 83 ? -8.355 7.478 -9.777 1.00 96.44 83 GLU A N 1
ATOM 623 C CA . GLU A 1 83 ? -7.402 8.467 -9.248 1.00 96.44 83 GLU A CA 1
ATOM 624 C C . GLU A 1 83 ? -7.792 8.991 -7.856 1.00 96.44 83 GLU A C 1
ATOM 626 O O . GLU A 1 83 ? -6.974 9.029 -6.934 1.00 96.44 83 GLU A O 1
ATOM 631 N N . GLU A 1 84 ? -9.065 9.342 -7.677 1.00 97.00 84 GLU A N 1
ATOM 632 C CA . GLU A 1 84 ? -9.569 9.887 -6.417 1.00 97.00 84 GLU A CA 1
ATOM 633 C C . GLU A 1 84 ? -9.576 8.844 -5.284 1.00 97.00 84 GLU A C 1
ATOM 635 O O . GLU A 1 84 ? -9.265 9.178 -4.138 1.00 97.00 84 GLU A O 1
ATOM 640 N N . GLU A 1 85 ? -9.851 7.571 -5.585 1.00 95.56 85 GLU A N 1
ATOM 641 C CA . GLU A 1 85 ? -9.747 6.479 -4.606 1.00 95.56 85 GLU A CA 1
ATOM 642 C C . GLU A 1 85 ? -8.287 6.217 -4.228 1.00 95.56 85 GLU A C 1
ATOM 644 O O . GLU A 1 85 ? -7.968 6.076 -3.044 1.00 95.56 85 GLU A O 1
ATOM 649 N N . GLY A 1 86 ? -7.376 6.264 -5.205 1.00 97.12 86 GLY A N 1
ATOM 650 C CA . GLY A 1 86 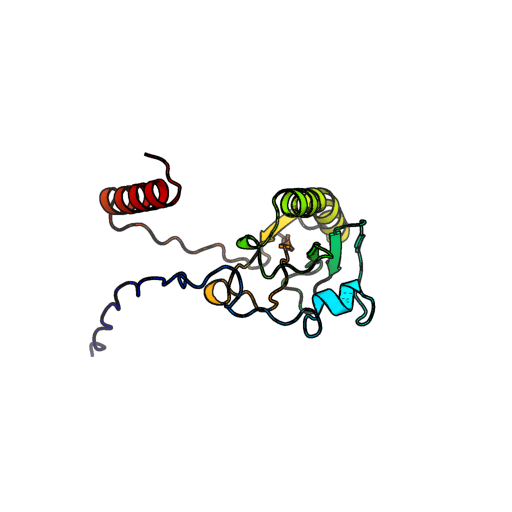? -5.936 6.232 -4.958 1.00 97.12 86 GLY A CA 1
ATOM 651 C C . GLY A 1 86 ? -5.492 7.360 -4.021 1.00 97.12 86 GLY A C 1
ATOM 652 O O . GLY A 1 86 ? -4.806 7.112 -3.026 1.00 97.12 86 GLY A O 1
ATOM 653 N N . ARG A 1 87 ? -5.946 8.597 -4.260 1.00 98.19 87 ARG A N 1
ATOM 654 C CA . ARG A 1 87 ? -5.630 9.757 -3.409 1.00 98.19 87 ARG A CA 1
ATOM 655 C C . ARG A 1 87 ? -6.104 9.560 -1.968 1.00 98.19 87 ARG A C 1
ATOM 657 O O . ARG A 1 87 ? -5.351 9.840 -1.031 1.00 98.19 87 ARG A O 1
ATOM 664 N N . ARG A 1 88 ? -7.327 9.058 -1.778 1.00 97.94 88 ARG A N 1
ATOM 665 C CA . ARG A 1 88 ? -7.903 8.760 -0.453 1.00 97.94 88 ARG A CA 1
ATOM 666 C C . ARG A 1 88 ? -7.116 7.673 0.270 1.00 97.94 88 ARG A C 1
ATOM 668 O O . ARG A 1 88 ? -6.793 7.838 1.448 1.00 97.94 88 ARG A O 1
ATOM 675 N N . LEU A 1 89 ? -6.765 6.605 -0.443 1.00 97.94 89 LEU A N 1
ATOM 676 C CA . LEU A 1 89 ? -5.997 5.489 0.097 1.00 97.94 89 LEU A CA 1
ATOM 677 C C . LEU A 1 89 ? -4.606 5.939 0.571 1.00 97.94 89 LEU A C 1
ATOM 679 O O . LEU A 1 89 ? -4.221 5.676 1.711 1.00 97.94 89 LEU A O 1
ATOM 683 N N . PHE A 1 90 ? -3.880 6.693 -0.261 1.00 98.12 90 PHE A N 1
ATOM 684 C CA . PHE A 1 90 ? -2.559 7.221 0.092 1.00 98.12 90 PHE A CA 1
ATOM 685 C C . PHE A 1 90 ? -2.610 8.250 1.231 1.00 98.12 90 PHE A C 1
ATOM 687 O O . PHE A 1 90 ? -1.718 8.265 2.085 1.00 98.12 90 PHE A O 1
ATOM 694 N N . ALA A 1 91 ? -3.662 9.072 1.306 1.00 98.38 91 ALA A N 1
ATOM 695 C CA . ALA A 1 91 ? -3.838 10.040 2.392 1.00 98.38 91 ALA A CA 1
ATOM 696 C C . ALA A 1 91 ? -3.960 9.373 3.778 1.00 98.38 91 ALA A C 1
ATOM 698 O O . ALA A 1 91 ? -3.543 9.960 4.781 1.00 98.38 91 ALA A O 1
ATOM 699 N N . ALA A 1 92 ? -4.473 8.140 3.846 1.00 98.50 92 ALA A N 1
ATOM 700 C CA . ALA A 1 92 ? -4.589 7.387 5.094 1.00 98.50 92 ALA A CA 1
ATOM 701 C C . ALA A 1 92 ? -3.245 6.830 5.605 1.00 98.50 92 ALA A C 1
ATOM 703 O O . ALA A 1 92 ? -3.095 6.591 6.805 1.00 98.50 92 ALA A O 1
ATOM 704 N N . LEU A 1 93 ? -2.236 6.660 4.742 1.00 98.50 93 LEU A N 1
ATOM 705 C CA . LEU A 1 93 ? -0.981 5.994 5.116 1.00 98.50 93 LEU A CA 1
ATOM 706 C C . LEU A 1 93 ? -0.209 6.739 6.205 1.00 98.50 93 LEU A C 1
ATOM 708 O O . LEU A 1 93 ? 0.312 6.124 7.132 1.00 98.50 93 LEU A O 1
ATOM 712 N N . ALA A 1 94 ? -0.138 8.067 6.120 1.00 98.31 94 ALA A N 1
ATOM 713 C CA . ALA A 1 94 ? 0.634 8.870 7.061 1.00 98.31 94 ALA A CA 1
ATOM 714 C C . ALA A 1 94 ? 0.080 8.841 8.504 1.00 98.31 94 ALA A C 1
ATOM 716 O O . ALA A 1 94 ? 0.863 8.582 9.424 1.00 98.31 94 ALA A O 1
ATOM 717 N N . PRO A 1 95 ? -1.222 9.098 8.763 1.00 98.44 95 PRO A N 1
ATOM 718 C CA . PRO A 1 95 ? -1.765 8.992 10.116 1.00 98.44 95 PRO A CA 1
ATOM 719 C C . PRO A 1 95 ? -1.702 7.559 10.660 1.00 98.44 95 PRO A C 1
ATOM 721 O O . PRO A 1 95 ? -1.263 7.380 11.797 1.00 98.44 95 PRO A O 1
ATOM 724 N N . VAL A 1 96 ? -2.048 6.547 9.855 1.00 98.81 96 VAL A N 1
ATOM 725 C CA . VAL A 1 96 ? -2.030 5.136 10.284 1.00 98.81 96 VAL A CA 1
ATOM 726 C C . VAL A 1 96 ? -0.602 4.667 10.574 1.00 98.81 96 VAL A C 1
ATOM 728 O O . VAL A 1 96 ? -0.333 4.106 11.635 1.00 98.81 96 VAL A O 1
ATOM 731 N N . GLY A 1 97 ? 0.341 4.972 9.679 1.00 98.69 97 GLY A N 1
ATOM 732 C CA . GLY A 1 97 ? 1.756 4.632 9.822 1.00 98.69 97 GLY A CA 1
ATOM 733 C C . GLY A 1 97 ? 2.393 5.246 11.069 1.00 98.69 97 GLY A C 1
ATOM 734 O O . GLY A 1 97 ? 3.098 4.566 11.813 1.00 98.69 97 GLY A O 1
ATOM 735 N N . ARG A 1 98 ? 2.111 6.523 11.360 1.00 98.56 98 ARG A N 1
ATOM 736 C CA . ARG A 1 98 ? 2.599 7.166 12.594 1.00 98.56 98 ARG A C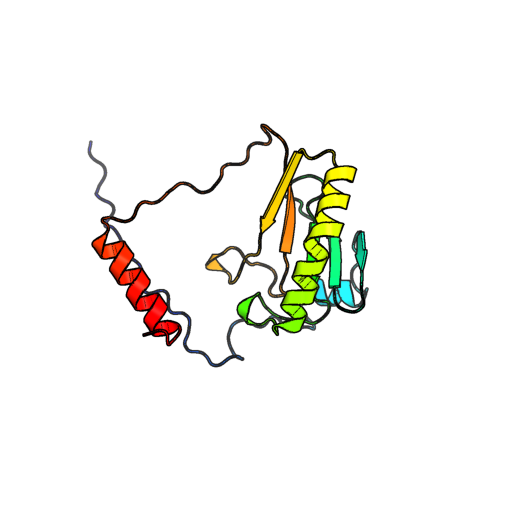A 1
ATOM 737 C C . ARG A 1 98 ? 1.992 6.543 13.847 1.00 98.56 98 ARG A C 1
ATOM 739 O O . ARG A 1 98 ? 2.726 6.306 14.805 1.00 98.56 98 ARG A O 1
ATOM 746 N N . ALA A 1 99 ? 0.689 6.262 13.837 1.00 98.69 99 ALA A N 1
ATOM 747 C CA . ALA A 1 99 ? 0.015 5.633 14.968 1.00 98.69 99 ALA A CA 1
ATOM 748 C C . ALA A 1 99 ? 0.605 4.248 15.271 1.00 98.69 99 ALA A C 1
ATOM 750 O O . ALA A 1 99 ? 0.921 3.954 16.424 1.00 98.69 99 ALA A O 1
ATOM 751 N N . ILE A 1 100 ? 0.835 3.425 14.243 1.00 98.50 100 ILE A N 1
ATOM 752 C CA . ILE A 1 100 ? 1.356 2.071 14.441 1.00 98.50 100 ILE A CA 1
ATOM 753 C C . ILE A 1 100 ? 2.838 2.054 14.827 1.00 98.50 100 ILE A C 1
ATOM 755 O O . ILE A 1 100 ? 3.240 1.246 15.666 1.00 98.50 100 ILE A O 1
ATOM 759 N N . MET A 1 101 ? 3.654 2.976 14.303 1.00 98.50 101 MET A N 1
ATOM 760 C CA . MET A 1 101 ? 5.035 3.135 14.771 1.00 98.50 101 MET A CA 1
ATOM 761 C C . MET A 1 101 ? 5.078 3.557 16.241 1.00 98.50 101 MET A C 1
ATOM 763 O O . MET A 1 101 ? 5.860 2.992 17.000 1.00 98.50 101 MET A O 1
ATOM 767 N N . ALA A 1 102 ? 4.214 4.485 16.667 1.00 98.44 102 ALA A N 1
ATOM 768 C CA . ALA A 1 102 ? 4.128 4.897 18.067 1.00 98.44 102 ALA A CA 1
ATOM 769 C C . ALA A 1 102 ? 3.675 3.745 18.980 1.00 98.44 102 ALA A C 1
ATOM 771 O O . ALA A 1 102 ? 4.293 3.507 20.014 1.00 98.44 102 ALA A O 1
ATOM 772 N N . ALA A 1 103 ? 2.649 2.991 18.573 1.00 98.25 103 ALA A N 1
ATOM 773 C CA . ALA A 1 103 ? 2.122 1.862 19.342 1.00 98.25 103 ALA A CA 1
ATOM 774 C C . ALA A 1 103 ? 3.129 0.710 19.482 1.00 98.25 103 ALA A C 1
ATOM 776 O O . ALA A 1 103 ? 3.151 0.012 20.493 1.00 98.25 103 ALA A O 1
ATOM 777 N N . THR A 1 104 ? 3.972 0.507 18.470 1.00 97.94 104 THR A N 1
ATOM 778 C CA . THR A 1 104 ? 4.983 -0.554 18.481 1.00 97.94 104 THR A CA 1
ATOM 779 C C . THR A 1 104 ? 6.333 -0.078 19.012 1.00 97.94 104 THR A C 1
ATOM 781 O O . THR A 1 104 ? 7.140 -0.901 19.425 1.00 97.94 104 THR A O 1
ATOM 784 N N . GLY A 1 105 ? 6.624 1.222 19.028 1.00 97.56 105 GLY A N 1
ATOM 785 C CA . GLY A 1 105 ? 7.979 1.736 19.256 1.00 97.56 105 GLY A CA 1
ATOM 786 C C . GLY A 1 105 ? 8.943 1.382 18.116 1.00 97.56 105 GLY A C 1
ATOM 787 O O . GLY A 1 105 ? 10.141 1.214 18.352 1.00 97.56 105 GLY A O 1
ATOM 788 N N . ALA A 1 106 ? 8.421 1.177 16.905 1.00 97.94 106 ALA A N 1
ATOM 789 C CA . ALA A 1 106 ? 9.225 0.955 15.711 1.00 97.94 106 ALA A CA 1
ATOM 790 C C . ALA A 1 106 ? 9.993 2.227 15.324 1.00 97.94 106 ALA A C 1
ATOM 792 O O . ALA A 1 106 ? 9.499 3.342 15.480 1.00 97.94 106 ALA A O 1
ATOM 793 N N . SER A 1 107 ? 11.203 2.051 14.797 1.00 97.19 107 SER A N 1
ATOM 794 C CA . SER A 1 107 ? 12.072 3.150 14.352 1.00 97.19 107 SER A CA 1
ATOM 795 C C . SER A 1 107 ? 11.971 3.418 12.848 1.00 97.19 107 SER A C 1
ATOM 797 O O . SER A 1 107 ? 12.626 4.322 12.337 1.00 97.19 107 SER A O 1
ATOM 799 N N . GLY A 1 108 ? 11.187 2.616 12.128 1.00 97.50 108 GLY A N 1
ATOM 800 C CA . GLY A 1 108 ? 10.917 2.775 10.706 1.00 97.50 108 GLY A CA 1
ATOM 801 C C . GLY A 1 108 ? 9.683 1.985 10.285 1.00 97.50 108 GLY A C 1
ATOM 802 O O . GLY A 1 108 ? 9.083 1.267 11.087 1.00 97.50 108 GLY A O 1
ATOM 803 N N . ILE A 1 109 ? 9.302 2.112 9.017 1.00 98.25 109 ILE A N 1
ATOM 804 C CA . ILE A 1 109 ? 8.154 1.408 8.451 1.00 98.25 109 ILE A CA 1
ATOM 805 C C . ILE A 1 109 ? 8.404 1.119 6.973 1.00 98.25 109 ILE A C 1
ATOM 807 O O . ILE A 1 109 ? 8.924 1.974 6.255 1.00 98.25 109 ILE A O 1
ATOM 811 N N . ASN A 1 110 ? 8.047 -0.078 6.511 1.00 98.38 110 ASN A N 1
ATOM 812 C CA . ASN A 1 110 ? 7.918 -0.337 5.081 1.00 98.38 110 ASN A CA 1
ATOM 813 C C . ASN A 1 110 ? 6.471 -0.093 4.655 1.00 98.38 110 ASN A C 1
ATOM 815 O O . ASN A 1 110 ? 5.542 -0.527 5.334 1.00 98.38 110 ASN A O 1
ATOM 819 N N . VAL A 1 111 ? 6.315 0.588 3.522 1.00 98.31 111 VAL A N 1
ATOM 820 C CA . VAL A 1 111 ? 5.049 0.763 2.811 1.00 98.31 111 VAL A CA 1
ATOM 821 C C . VAL A 1 111 ? 5.157 -0.058 1.533 1.00 98.31 111 VAL A C 1
ATOM 823 O O . VAL A 1 111 ? 6.054 0.199 0.729 1.00 98.31 111 VAL A O 1
ATOM 826 N N . GLN A 1 112 ? 4.302 -1.061 1.359 1.00 97.50 112 GLN A N 1
ATOM 827 C CA . GLN A 1 112 ? 4.374 -1.982 0.223 1.00 97.50 112 GLN A CA 1
ATOM 828 C C . GLN A 1 112 ? 2.983 -2.276 -0.325 1.00 97.50 112 GLN A C 1
ATOM 830 O O . GLN A 1 112 ? 2.028 -2.406 0.429 1.00 97.50 112 GLN A O 1
ATOM 835 N N . MET A 1 113 ? 2.885 -2.433 -1.638 1.00 97.69 113 MET A N 1
ATOM 836 C CA . MET A 1 113 ? 1.714 -2.981 -2.307 1.00 97.69 113 MET A CA 1
ATOM 837 C C . MET A 1 113 ? 2.195 -3.956 -3.372 1.00 97.69 113 MET A C 1
ATOM 839 O O . MET A 1 113 ? 3.094 -3.624 -4.147 1.00 97.69 113 MET A O 1
ATOM 843 N N . ASN A 1 114 ? 1.603 -5.144 -3.397 1.00 97.81 114 ASN A N 1
ATOM 844 C CA . ASN A 1 114 ? 1.866 -6.134 -4.432 1.00 97.81 114 ASN A CA 1
ATOM 845 C C . ASN A 1 114 ? 0.759 -6.029 -5.482 1.00 97.81 114 ASN A C 1
ATOM 847 O O . ASN A 1 114 ? -0.417 -5.977 -5.129 1.00 97.81 114 ASN A O 1
ATOM 851 N N . ASN A 1 115 ? 1.138 -5.992 -6.757 1.00 97.69 115 ASN A N 1
ATOM 852 C CA . ASN A 1 115 ? 0.204 -5.911 -7.876 1.00 97.69 115 ASN A CA 1
ATOM 853 C C . ASN A 1 115 ? 0.454 -7.102 -8.795 1.00 97.69 115 ASN A C 1
ATOM 855 O O . ASN A 1 115 ? 1.561 -7.231 -9.323 1.00 97.69 115 ASN A O 1
ATOM 859 N N . TYR A 1 116 ? -0.571 -7.934 -8.972 1.00 96.25 116 TYR A N 1
ATOM 860 C CA . TYR A 1 116 ? -0.525 -9.229 -9.654 1.00 96.25 116 TYR A CA 1
ATOM 861 C C . TYR A 1 116 ? 0.228 -10.331 -8.886 1.00 96.25 116 TYR A C 1
ATOM 863 O O . TYR A 1 116 ? 1.046 -10.083 -7.994 1.00 96.25 116 TYR A O 1
ATOM 871 N N . GLU A 1 117 ? -0.060 -11.586 -9.243 1.00 95.38 117 GLU A N 1
ATOM 872 C CA . GLU A 1 117 ? 0.462 -12.785 -8.569 1.00 95.38 117 GLU A CA 1
ATOM 873 C C . GLU A 1 117 ? 1.996 -12.854 -8.591 1.00 95.38 117 GLU A C 1
ATOM 875 O O . GLU A 1 117 ? 2.618 -13.187 -7.583 1.00 95.38 117 GLU A O 1
ATOM 880 N N . SER A 1 118 ? 2.628 -12.464 -9.703 1.00 95.81 118 SER A N 1
ATOM 881 C CA . SER A 1 118 ? 4.091 -12.476 -9.855 1.00 95.81 118 SER A CA 1
ATOM 882 C C . SER A 1 118 ? 4.816 -11.525 -8.895 1.00 95.81 118 SER A C 1
ATOM 884 O O . SER A 1 118 ? 5.991 -11.739 -8.597 1.00 95.81 118 SER A O 1
ATOM 886 N N . ALA A 1 119 ? 4.118 -10.509 -8.374 1.00 96.31 119 ALA A N 1
ATOM 887 C CA . ALA A 1 1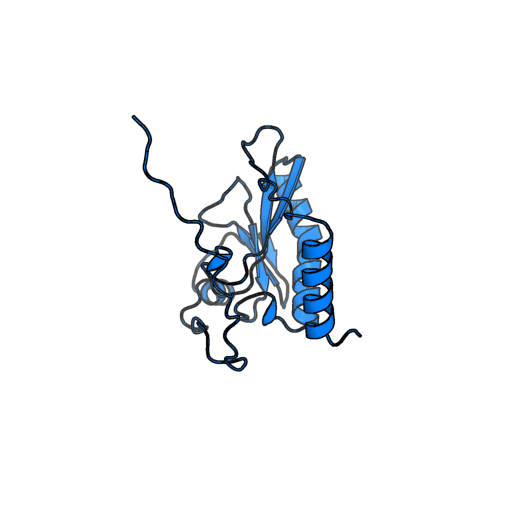19 ? 4.613 -9.615 -7.331 1.00 96.31 119 ALA A CA 1
ATOM 888 C C . ALA A 1 119 ? 4.260 -10.092 -5.908 1.00 96.31 119 ALA A C 1
ATOM 890 O O . ALA A 1 119 ? 4.575 -9.403 -4.939 1.00 96.31 119 ALA A O 1
ATOM 891 N N . GLY A 1 120 ? 3.603 -11.248 -5.763 1.00 95.62 120 GLY A N 1
ATOM 892 C CA . GLY A 1 120 ? 3.184 -11.808 -4.478 1.00 95.62 120 GLY A CA 1
ATOM 893 C C . GLY A 1 120 ? 1.825 -11.308 -3.987 1.00 95.62 120 GLY A C 1
ATOM 894 O O . GLY A 1 120 ? 1.579 -11.310 -2.780 1.00 95.62 120 GLY A O 1
ATOM 895 N N . GLN A 1 121 ? 0.948 -10.834 -4.878 1.00 97.38 121 GLN A N 1
ATOM 896 C CA . GLN A 1 121 ? -0.428 -10.517 -4.504 1.00 97.38 121 GLN A CA 1
ATOM 897 C C . GLN A 1 121 ? -1.24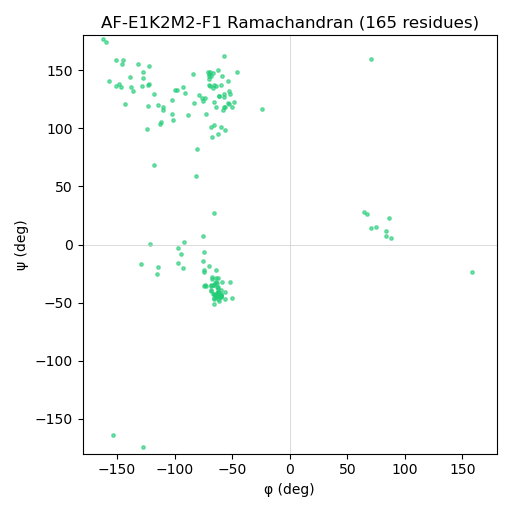4 -11.807 -4.347 1.00 97.38 121 GLN A C 1
ATOM 899 O O . GLN A 1 121 ? -1.346 -12.592 -5.283 1.00 97.38 121 GLN A O 1
ATOM 904 N N . VAL A 1 122 ? -1.840 -12.006 -3.169 1.00 94.69 122 VAL 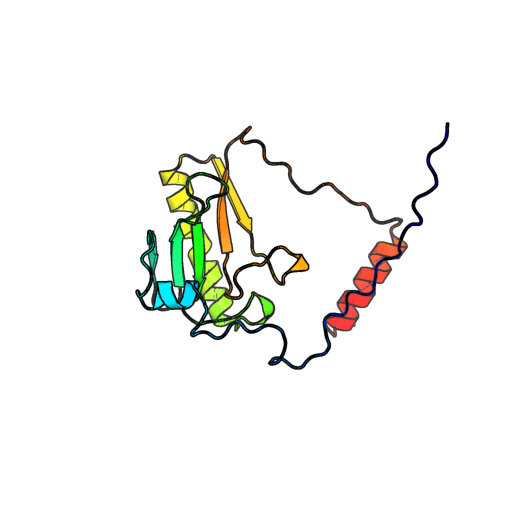A N 1
ATOM 905 C CA . VAL A 1 122 ? -2.648 -13.204 -2.856 1.00 94.69 122 VAL A CA 1
ATOM 906 C C . VAL A 1 122 ? -4.124 -12.893 -2.609 1.00 94.69 122 VAL A C 1
ATOM 908 O O . VAL A 1 122 ? -4.981 -13.745 -2.826 1.00 94.69 122 VAL A O 1
ATOM 911 N N . VAL A 1 123 ? -4.439 -11.663 -2.191 1.00 95.81 123 VAL A N 1
ATOM 912 C CA . VAL A 1 123 ? -5.812 -11.152 -2.113 1.00 95.81 123 VAL A CA 1
ATOM 913 C C . VAL A 1 123 ? -5.978 -10.092 -3.195 1.00 95.81 123 VAL A C 1
ATOM 915 O O . VAL A 1 123 ? -5.323 -9.047 -3.160 1.00 95.81 123 VAL A O 1
ATOM 918 N N . PHE A 1 124 ? -6.859 -10.358 -4.155 1.00 96.50 124 PHE A N 1
ATOM 919 C CA . PHE A 1 124 ? -7.174 -9.454 -5.264 1.00 96.50 124 PHE A CA 1
ATOM 920 C C . PHE A 1 124 ? -8.176 -8.382 -4.828 1.00 96.50 124 PHE A C 1
ATOM 922 O O . PHE A 1 124 ? -9.282 -8.280 -5.339 1.00 96.50 124 PHE A O 1
ATOM 929 N N . HIS A 1 125 ? -7.776 -7.615 -3.818 1.00 97.75 125 HIS A N 1
ATOM 930 C CA . HIS A 1 125 ? -8.415 -6.389 -3.359 1.00 97.75 125 HIS A CA 1
ATOM 931 C C . HIS A 1 125 ? -7.292 -5.446 -2.949 1.00 97.75 125 HIS A C 1
ATOM 933 O O . HIS A 1 125 ? -6.509 -5.811 -2.078 1.00 97.75 125 HIS A O 1
ATOM 939 N N . ALA A 1 126 ? -7.188 -4.269 -3.557 1.00 98.12 126 ALA A N 1
ATOM 940 C CA . ALA A 1 126 ? -6.086 -3.332 -3.390 1.00 98.12 126 ALA A CA 1
ATOM 941 C C . ALA A 1 126 ? -5.765 -3.093 -1.908 1.00 98.12 126 ALA A C 1
ATOM 943 O O . ALA A 1 126 ? -6.624 -2.694 -1.127 1.00 98.12 126 ALA A O 1
ATOM 944 N N . HIS A 1 127 ? -4.525 -3.348 -1.502 1.00 98.56 127 HIS A N 1
ATOM 945 C CA . HIS A 1 127 ? -4.114 -3.196 -0.113 1.00 98.56 127 HIS A CA 1
ATOM 946 C C . HIS A 1 127 ? -2.668 -2.733 -0.014 1.00 98.56 127 HIS A C 1
ATOM 948 O O . HIS A 1 127 ? -1.778 -3.239 -0.697 1.00 98.56 127 HIS A O 1
ATOM 954 N N . LEU A 1 128 ? -2.443 -1.768 0.871 1.00 98.62 128 LEU A N 1
ATOM 955 C CA . LEU A 1 128 ? -1.117 -1.308 1.252 1.00 98.62 128 LEU A CA 1
ATOM 956 C C . LEU A 1 128 ? -0.749 -1.908 2.601 1.00 98.62 128 LEU A C 1
ATOM 958 O O . LEU A 1 128 ? -1.448 -1.725 3.598 1.00 98.62 128 LEU A O 1
ATOM 962 N N . HIS A 1 129 ? 0.380 -2.594 2.619 1.00 98.69 129 HIS A N 1
ATOM 963 C CA . HIS A 1 129 ? 1.039 -3.067 3.816 1.00 98.69 129 HIS A CA 1
ATOM 964 C C . HIS A 1 129 ? 1.795 -1.916 4.473 1.00 98.69 129 HIS A C 1
ATOM 966 O O . HIS A 1 129 ? 2.618 -1.248 3.843 1.00 98.69 129 HIS A O 1
ATOM 972 N N . LEU A 1 130 ? 1.550 -1.726 5.763 1.00 98.81 130 LEU A N 1
ATOM 973 C CA . LEU A 1 130 ? 2.341 -0.906 6.667 1.00 98.81 130 LEU A CA 1
ATOM 974 C C . LEU A 1 130 ? 3.019 -1.846 7.663 1.00 98.81 130 LEU A C 1
ATOM 976 O O . LEU A 1 130 ? 2.365 -2.391 8.553 1.00 98.81 130 LEU A O 1
ATOM 980 N N . ILE A 1 131 ? 4.321 -2.067 7.489 1.00 98.56 131 ILE A N 1
ATOM 981 C CA . ILE A 1 131 ? 5.096 -3.058 8.251 1.00 98.56 131 ILE A CA 1
ATOM 982 C C . ILE A 1 131 ? 6.094 -2.316 9.150 1.00 98.56 131 ILE A C 1
ATOM 984 O O . ILE A 1 131 ? 7.102 -1.815 8.639 1.00 98.56 131 ILE A O 1
ATOM 988 N N . PRO A 1 132 ? 5.843 -2.205 10.469 1.00 98.44 132 PRO A N 1
ATOM 989 C CA . PRO A 1 132 ? 6.753 -1.536 11.399 1.00 98.44 132 PRO A CA 1
ATOM 990 C C . PRO A 1 132 ? 8.098 -2.263 11.503 1.00 98.44 132 PRO A C 1
ATOM 992 O O . PRO A 1 132 ? 8.135 -3.488 11.606 1.00 98.44 132 PRO A O 1
ATOM 995 N N . ARG A 1 133 ? 9.203 -1.507 11.492 1.00 98.06 133 ARG A N 1
ATOM 996 C CA . ARG A 1 133 ? 10.585 -2.016 11.445 1.00 98.06 133 ARG A CA 1
ATOM 997 C C . ARG A 1 133 ? 11.428 -1.556 12.620 1.00 98.06 133 ARG A C 1
ATOM 999 O O . ARG A 1 133 ? 11.218 -0.475 13.180 1.00 98.06 133 ARG A O 1
ATOM 1006 N N . ARG A 1 134 ? 12.442 -2.352 12.951 1.00 96.44 134 ARG A N 1
ATOM 1007 C CA . ARG A 1 134 ? 13.466 -2.013 13.947 1.00 96.44 134 ARG A CA 1
ATOM 1008 C C . ARG A 1 134 ? 14.858 -2.288 13.399 1.00 96.44 134 ARG A C 1
ATOM 1010 O O . ARG A 1 134 ? 15.049 -3.144 12.540 1.00 96.44 134 ARG A O 1
ATOM 1017 N N . ALA A 1 135 ? 15.849 -1.588 13.941 1.00 94.06 135 ALA A N 1
ATOM 1018 C CA . ALA A 1 135 ? 17.241 -1.913 13.670 1.00 94.06 135 ALA A CA 1
ATOM 1019 C C . ALA A 1 135 ? 17.535 -3.371 14.069 1.00 94.06 135 ALA A C 1
ATOM 1021 O O . ALA A 1 135 ? 17.218 -3.788 15.182 1.00 94.06 135 ALA A O 1
ATOM 1022 N N . GLY A 1 136 ? 18.135 -4.133 13.153 1.00 93.25 136 GLY A N 1
ATOM 1023 C CA . GLY A 1 136 ? 18.510 -5.526 13.396 1.00 93.25 136 GLY A CA 1
ATOM 1024 C C . GLY A 1 136 ? 17.355 -6.534 13.382 1.00 93.25 136 GLY A C 1
ATOM 1025 O O . GLY A 1 136 ? 17.559 -7.662 13.814 1.00 93.25 136 GLY A O 1
ATOM 1026 N N . ASP A 1 137 ? 16.169 -6.180 12.872 1.00 94.56 137 ASP A N 1
ATOM 1027 C CA . ASP A 1 137 ? 15.005 -7.087 12.813 1.00 94.56 137 ASP A CA 1
ATOM 1028 C C . ASP A 1 137 ? 15.074 -8.168 11.714 1.00 94.56 137 ASP A C 1
ATOM 1030 O O . ASP A 1 137 ? 14.104 -8.886 11.479 1.00 94.56 137 ASP A O 1
ATOM 1034 N N . GLY A 1 138 ? 16.219 -8.288 11.038 1.00 92.50 138 GLY A N 1
ATOM 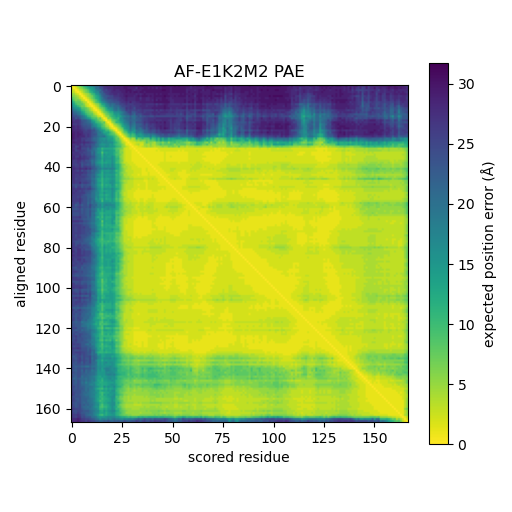1035 C CA . GLY A 1 138 ? 16.464 -9.314 10.029 1.00 92.50 138 GLY A CA 1
ATOM 1036 C C . GLY A 1 138 ? 15.945 -8.987 8.627 1.00 92.50 138 GLY A C 1
ATOM 1037 O O . GLY A 1 138 ? 15.940 -9.884 7.785 1.00 92.50 138 GLY A O 1
ATOM 1038 N N . LEU A 1 139 ? 15.534 -7.742 8.329 1.00 94.31 139 LEU A N 1
ATOM 1039 C CA . LEU A 1 139 ? 15.215 -7.356 6.946 1.00 94.31 139 LEU A CA 1
ATOM 1040 C C . LEU A 1 139 ? 16.393 -7.583 5.998 1.00 94.31 139 LEU A C 1
ATOM 1042 O O . LEU A 1 139 ? 17.457 -6.993 6.180 1.00 94.31 139 LEU A O 1
ATOM 1046 N N . ALA A 1 140 ? 16.153 -8.302 4.906 1.00 90.88 140 ALA A N 1
ATOM 1047 C CA . ALA A 1 140 ? 16.986 -8.227 3.714 1.00 90.88 140 ALA A CA 1
ATOM 1048 C C . ALA A 1 140 ? 16.269 -7.371 2.658 1.00 90.88 140 ALA A C 1
ATOM 1050 O O . ALA A 1 140 ? 15.217 -7.760 2.154 1.00 90.88 140 ALA A O 1
ATOM 1051 N N . LEU A 1 141 ? 16.815 -6.189 2.353 1.00 88.81 141 LEU A N 1
ATOM 1052 C CA . LEU A 1 141 ? 16.308 -5.327 1.280 1.00 88.81 141 LEU A CA 1
ATOM 1053 C C . LEU A 1 141 ? 16.886 -5.750 -0.075 1.00 88.81 141 LEU A C 1
ATOM 1055 O O . LEU A 1 141 ? 18.022 -6.211 -0.153 1.00 88.81 141 LEU A O 1
ATOM 1059 N N . TRP A 1 142 ? 16.066 -5.585 -1.112 1.00 88.81 142 TRP A N 1
ATOM 1060 C CA . TRP A 1 142 ? 16.242 -6.005 -2.506 1.00 88.81 142 TRP A CA 1
ATOM 1061 C C . TRP A 1 142 ? 17.701 -6.206 -2.965 1.00 88.81 142 TRP A C 1
ATOM 1063 O O . TRP A 1 142 ? 18.457 -5.233 -3.036 1.00 88.81 142 TRP A O 1
ATOM 1073 N N . PRO A 1 143 ? 18.109 -7.434 -3.342 1.00 89.88 143 PRO A N 1
ATOM 1074 C CA . PRO A 1 143 ? 19.429 -7.649 -3.917 1.00 89.88 143 PRO A CA 1
ATOM 1075 C C . PRO A 1 143 ? 19.510 -6.947 -5.277 1.00 89.88 143 PRO A C 1
ATOM 1077 O O . PRO A 1 143 ? 18.714 -7.219 -6.175 1.00 89.88 143 PRO A O 1
ATOM 1080 N N . GLY A 1 144 ? 20.476 -6.043 -5.435 1.00 90.69 144 GLY A N 1
ATOM 1081 C CA . GLY A 1 144 ? 20.676 -5.325 -6.692 1.00 90.69 144 GLY A CA 1
ATOM 1082 C C . GLY A 1 144 ? 20.956 -6.278 -7.858 1.00 90.69 144 GLY A C 1
ATOM 1083 O O . GLY A 1 144 ? 21.727 -7.229 -7.723 1.00 90.69 144 GLY A O 1
ATOM 1084 N N . GLN A 1 145 ? 20.335 -6.012 -9.005 1.00 92.69 145 GLN A N 1
ATOM 1085 C CA . GLN A 1 145 ? 20.596 -6.685 -10.278 1.00 92.69 145 GLN A CA 1
ATOM 1086 C C . GLN A 1 145 ? 20.963 -5.604 -11.304 1.00 92.69 145 GLN A C 1
ATOM 1088 O O . GLN A 1 145 ? 20.069 -4.895 -11.769 1.00 92.69 145 GLN A O 1
ATOM 1093 N N . PRO A 1 146 ? 22.259 -5.386 -11.597 1.00 94.56 146 PRO A N 1
ATOM 1094 C CA . PRO A 1 146 ? 22.663 -4.317 -12.500 1.00 94.56 146 PRO A CA 1
ATOM 1095 C C . PRO A 1 146 ? 22.242 -4.630 -13.939 1.00 94.56 146 PRO A C 1
ATOM 1097 O O . PRO A 1 146 ? 22.235 -5.787 -14.361 1.00 94.56 146 PRO A O 1
ATOM 1100 N N . TYR A 1 147 ? 21.948 -3.584 -14.713 1.00 96.62 147 TYR A N 1
ATOM 1101 C CA . TYR A 1 147 ? 21.839 -3.717 -16.163 1.00 96.62 147 TYR A CA 1
ATOM 1102 C C . TYR A 1 147 ? 23.189 -4.147 -16.761 1.00 96.62 147 TYR A C 1
ATOM 1104 O O . TYR A 1 147 ? 24.232 -3.769 -16.218 1.00 96.62 147 TYR A O 1
ATOM 111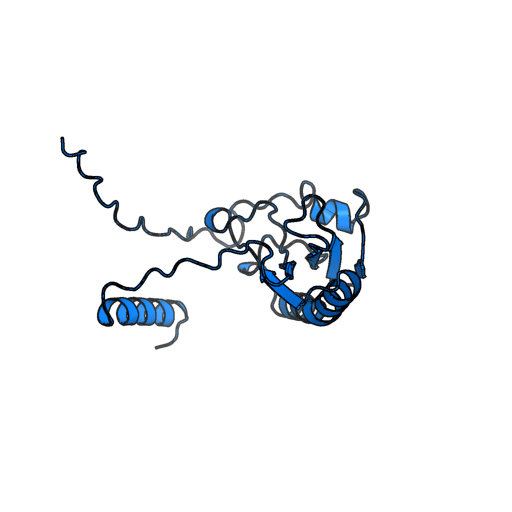2 N N . PRO A 1 148 ? 23.196 -4.886 -17.888 1.00 96.56 148 PRO A N 1
ATOM 1113 C CA . PRO A 1 148 ? 24.433 -5.258 -18.574 1.00 96.56 148 PRO A CA 1
ATOM 1114 C C . PRO A 1 148 ? 25.296 -4.047 -18.958 1.00 96.56 148 PRO A C 1
ATOM 1116 O O . PRO A 1 148 ? 26.514 -4.082 -18.802 1.00 96.56 148 PRO A O 1
ATOM 1119 N N . ASP A 1 149 ? 24.659 -2.975 -19.437 1.00 97.56 149 ASP A N 1
ATOM 1120 C CA . ASP A 1 149 ? 25.288 -1.712 -19.815 1.00 97.56 149 ASP A CA 1
ATOM 1121 C C . ASP A 1 149 ? 24.269 -0.552 -19.832 1.00 97.56 149 ASP A C 1
ATOM 1123 O O . ASP A 1 149 ? 23.058 -0.738 -19.664 1.00 97.56 149 ASP A O 1
ATOM 1127 N N . GLY A 1 150 ? 24.767 0.671 -20.048 1.00 97.81 150 GLY A N 1
ATOM 1128 C CA . GLY A 1 150 ? 23.925 1.865 -20.156 1.00 97.81 150 GLY A CA 1
ATOM 1129 C C . GLY A 1 150 ? 23.032 1.883 -21.403 1.00 97.81 150 GLY A C 1
ATOM 1130 O O . GLY A 1 150 ? 21.946 2.454 -21.366 1.00 97.81 150 GLY A O 1
ATOM 1131 N N . ALA A 1 151 ? 23.435 1.225 -22.495 1.00 98.06 151 ALA A N 1
ATOM 1132 C CA . ALA A 1 151 ? 22.638 1.176 -23.722 1.00 98.06 151 ALA A CA 1
ATOM 1133 C C . ALA A 1 151 ? 21.349 0.360 -23.529 1.00 98.06 151 ALA A C 1
ATOM 1135 O O . ALA A 1 151 ? 20.285 0.760 -24.009 1.00 98.06 151 ALA A O 1
ATOM 1136 N N . THR A 1 152 ? 21.437 -0.741 -22.780 1.00 98.06 152 THR A N 1
ATOM 1137 C CA . THR A 1 152 ? 20.311 -1.592 -22.380 1.00 98.06 152 THR A CA 1
ATOM 1138 C C . THR A 1 152 ? 19.329 -0.813 -21.510 1.00 98.06 152 THR A C 1
ATOM 1140 O O . THR A 1 152 ? 18.126 -0.826 -21.771 1.00 98.06 152 THR A O 1
ATOM 1143 N N . MET A 1 153 ? 19.838 -0.079 -20.516 1.00 97.88 153 MET A N 1
ATOM 1144 C CA . MET A 1 153 ? 19.016 0.773 -19.652 1.00 97.88 153 MET A CA 1
ATOM 1145 C C . MET A 1 153 ? 18.274 1.854 -20.459 1.00 97.88 153 MET A C 1
ATOM 1147 O O . MET A 1 153 ? 17.067 2.032 -20.300 1.00 97.88 153 MET A O 1
ATOM 1151 N N . GLU A 1 154 ? 18.964 2.524 -21.385 1.00 98.19 154 GLU A N 1
ATOM 1152 C CA . GLU A 1 154 ? 18.363 3.545 -22.251 1.00 98.19 154 GLU A CA 1
ATOM 1153 C C . GLU A 1 154 ? 17.335 2.977 -23.238 1.00 98.19 154 GLU A C 1
ATOM 1155 O O . GLU A 1 154 ? 16.329 3.625 -23.538 1.00 98.19 154 GLU A O 1
ATOM 1160 N N . ALA A 1 155 ? 17.553 1.764 -23.750 1.00 97.88 155 ALA A N 1
ATOM 1161 C CA . ALA A 1 155 ? 16.582 1.090 -24.608 1.00 97.88 155 ALA A CA 1
ATOM 1162 C C . ALA A 1 155 ? 15.268 0.810 -23.867 1.00 97.88 155 ALA A C 1
ATOM 1164 O O . ALA A 1 155 ? 14.197 1.111 -24.398 1.00 97.88 155 ALA A O 1
ATOM 1165 N N . LEU A 1 156 ? 15.348 0.323 -22.626 1.00 97.62 156 LEU A N 1
ATOM 1166 C CA . LEU A 1 156 ? 14.175 0.106 -21.775 1.00 97.62 156 LEU A CA 1
ATOM 1167 C C . LEU A 1 156 ? 13.456 1.422 -21.458 1.00 97.62 156 LEU A C 1
ATOM 1169 O O . LEU A 1 156 ? 12.236 1.504 -21.585 1.00 97.62 156 LEU A O 1
ATOM 1173 N N . ALA A 1 157 ? 14.204 2.479 -21.127 1.00 97.56 157 ALA A N 1
ATOM 1174 C CA . ALA A 1 157 ? 13.626 3.798 -20.876 1.00 97.56 157 ALA A CA 1
ATOM 1175 C C . ALA A 1 157 ? 12.920 4.383 -22.114 1.00 97.56 157 ALA A C 1
ATOM 1177 O O . ALA A 1 157 ? 11.898 5.059 -21.987 1.00 97.56 157 ALA A O 1
ATOM 1178 N N . ARG A 1 158 ? 13.441 4.152 -23.327 1.00 98.00 158 ARG A N 1
ATOM 1179 C CA . ARG A 1 158 ? 12.748 4.542 -24.570 1.00 98.00 158 ARG A CA 1
ATOM 1180 C C . ARG A 1 158 ? 11.454 3.759 -24.769 1.00 98.00 158 ARG A C 1
ATOM 1182 O O . ARG A 1 158 ? 10.432 4.382 -25.032 1.00 98.00 158 ARG A O 1
ATOM 1189 N N . ALA A 1 159 ? 11.483 2.438 -24.599 1.00 97.75 159 ALA A N 1
ATOM 1190 C CA . ALA A 1 159 ? 10.287 1.607 -24.734 1.00 97.75 159 ALA A CA 1
ATOM 1191 C C . ALA A 1 159 ? 9.188 2.020 -23.736 1.00 97.75 159 ALA A C 1
ATOM 1193 O O . ALA A 1 159 ? 8.030 2.167 -24.117 1.00 97.75 159 ALA A O 1
ATOM 1194 N N . ALA A 1 160 ? 9.559 2.303 -22.482 1.00 96.88 160 ALA A N 1
ATOM 1195 C CA . ALA A 1 160 ? 8.620 2.776 -21.466 1.00 96.88 160 ALA A CA 1
ATOM 1196 C C . ALA A 1 160 ? 7.999 4.139 -21.824 1.00 96.88 160 ALA A C 1
ATOM 1198 O O . ALA A 1 160 ? 6.791 4.317 -21.700 1.00 96.88 160 ALA A O 1
ATOM 1199 N N . ARG A 1 161 ? 8.800 5.097 -22.316 1.00 97.31 161 ARG A N 1
ATOM 1200 C CA . ARG A 1 161 ? 8.293 6.406 -22.773 1.00 97.31 161 ARG A CA 1
ATOM 1201 C C . ARG A 1 161 ? 7.314 6.275 -23.938 1.00 97.31 161 ARG A C 1
ATOM 1203 O O . ARG A 1 161 ? 6.251 6.887 -23.901 1.00 97.31 161 ARG A O 1
ATOM 1210 N N . GLN A 1 162 ? 7.631 5.420 -24.910 1.00 96.75 162 GLN A N 1
ATOM 1211 C CA . GLN A 1 162 ? 6.739 5.132 -26.034 1.00 96.75 162 GLN A CA 1
ATOM 1212 C C . GLN A 1 162 ? 5.397 4.565 -25.561 1.00 96.75 162 GLN A C 1
ATOM 1214 O O . GLN A 1 162 ? 4.355 5.029 -26.015 1.00 96.75 162 GLN A O 1
ATOM 1219 N N . ALA A 1 163 ? 5.412 3.623 -24.613 1.00 94.81 163 ALA A N 1
ATOM 1220 C CA . ALA A 1 163 ? 4.191 3.061 -24.034 1.00 94.81 163 ALA A CA 1
ATOM 1221 C C . ALA A 1 163 ? 3.355 4.106 -23.270 1.00 94.81 163 ALA A C 1
ATOM 1223 O O . ALA A 1 163 ? 2.131 4.041 -23.281 1.00 94.81 163 ALA A O 1
ATOM 1224 N N . LEU A 1 164 ? 4.001 5.103 -22.656 1.00 94.25 164 LEU A N 1
ATOM 1225 C CA . LEU A 1 164 ? 3.325 6.237 -22.015 1.00 94.25 164 LEU A CA 1
ATOM 1226 C C . LEU A 1 164 ? 2.760 7.262 -23.016 1.00 94.25 164 LEU A C 1
ATOM 1228 O O . LEU A 1 164 ? 2.111 8.218 -22.600 1.00 94.25 164 LEU A O 1
ATOM 1232 N N . GLY A 1 165 ? 3.037 7.118 -24.316 1.00 91.75 165 GLY A N 1
ATOM 1233 C CA . GLY A 1 165 ? 2.716 8.133 -25.322 1.00 91.75 165 GLY A CA 1
ATOM 1234 C C . GLY A 1 165 ? 3.585 9.394 -25.223 1.00 91.75 165 GLY A C 1
ATOM 1235 O O . GLY A 1 165 ? 3.259 10.414 -25.827 1.00 91.75 165 GLY A O 1
ATOM 1236 N N . ALA A 1 166 ? 4.689 9.340 -24.473 1.00 69.19 166 ALA A N 1
ATOM 1237 C CA . ALA A 1 166 ? 5.669 10.414 -24.390 1.00 69.19 166 ALA A CA 1
ATOM 1238 C C . ALA A 1 166 ? 6.711 10.228 -25.505 1.00 69.19 166 ALA A C 1
ATOM 1240 O O . ALA A 1 166 ? 7.481 9.264 -25.481 1.00 69.19 166 ALA A O 1
ATOM 1241 N N . ALA A 1 167 ? 6.707 11.126 -26.494 1.00 51.53 167 ALA A N 1
ATOM 1242 C CA . ALA A 1 167 ? 7.752 11.205 -27.519 1.00 51.53 167 ALA A CA 1
ATOM 1243 C C . ALA A 1 167 ? 9.051 11.792 -26.946 1.00 51.53 167 ALA A C 1
ATOM 1245 O O . ALA A 1 167 ? 8.965 12.799 -26.205 1.00 51.53 167 ALA A O 1
#

Foldseek 3Di:
DDDDDDPPDDPDPPCPPPDPPPDPDPPPCVRFPLLCCLVVVDDFAWDDDDPFKTKGADPPAPAPLWMKIFTNDFAQEDVRDDPVSVVVSVVVCVVSLVVSCVVVVAPDWDWDWADDVVSPDDGRGYIIITHGHHVPPPDDPDDDDDDPDPVRVVVVVVVVCVVVVHD

Solvent-accessible surface area (backbone atoms only — not comparable to full-atom values): 10420 Å² total; per-residue (Å²): 139,82,82,84,82,81,76,80,76,69,83,71,79,82,71,73,69,90,64,64,99,85,74,80,80,76,57,51,67,92,72,32,68,65,48,34,39,67,73,59,80,37,88,74,58,71,79,48,76,60,98,55,35,41,26,29,53,48,94,80,51,91,32,79,65,16,26,37,42,25,52,57,67,90,28,50,26,74,91,61,46,52,70,69,58,47,52,54,48,59,64,48,47,60,65,52,49,53,52,43,21,64,76,64,69,34,82,43,68,49,80,46,69,49,57,54,61,94,58,67,33,85,64,59,46,34,48,37,40,37,35,40,33,53,92,87,71,74,83,80,76,83,82,86,77,81,69,96,45,72,68,60,52,52,52,52,54,49,54,52,32,53,76,71,71,48,129

pLDDT: mean 86.95, std 21.4, range [33.0, 98.88]

InterPro domains:
  IPR001310 Histidine triad (HIT) protein [PR00332] (33-49)
  IPR001310 Histidine triad (HIT) protein [PR00332] (54-72)
  IPR001310 Histidine triad (HIT) protein [PR00332] (121-131)
  IPR001310 Histidine triad (HIT) protein [PTHR46648] (28-164)
  IPR011146 HIT-like domain [PF01230] (40-135)
  IPR011146 HIT-like domain [PS51084] (33-140)
  IPR036265 HIT-like superfamily [G3DSA:3.30.428.10] (17-165)
  IPR036265 HIT-like superfamily [SSF54197] (31-162)
  IPR039384 HINT family [cd01277] (31-133)

Radius of gyration: 19.65 Å; Cα contacts (8 Å, |Δi|>4): 202; chains: 1; bounding box: 53×44×47 Å

Sequence (167 aa):
MRLPGRQSAGPNPVSFHDDAPGEVGIMPEADCIFCKIVKGDIPCARIYETEHVLAFLDVAPVAPGHTLVIPKAHYANLFDLPEEEGRRLFAALAPVGRAIMAATGASGINVQMNNYESAGQVVFHAHLHLIPRRAGDGLALWPGQPYPDGATMEALARAARQALGAA